Protein AF-A0A535BDJ7-F1 (afdb_monomer_lite)

Sequence (81 aa):
MLPSELLARKQFFFQCGEENTTERDVELLGDDCLLWASDFPHEATRTDLRALVKEFFDRRDLPPAAKNKIARANPKRFYAL

Radius of gyration: 13.26 Å; chains: 1; bounding box: 33×25×30 Å

Structure (mmCIF, N/CA/C/O backbone):
data_AF-A0A535BDJ7-F1
#
_entry.id   AF-A0A535BDJ7-F1
#
loop_
_atom_site.group_PDB
_atom_site.id
_atom_site.type_symbol
_atom_site.label_atom_id
_atom_site.label_alt_id
_atom_site.label_comp_id
_atom_site.label_asym_id
_atom_site.label_entity_id
_atom_site.label_seq_id
_atom_site.pdbx_PDB_ins_code
_atom_site.Cartn_x
_atom_site.Cartn_y
_atom_site.Cartn_z
_atom_site.occupancy
_atom_site.B_iso_or_equiv
_atom_site.auth_seq_id
_atom_site.auth_comp_id
_atom_site.auth_asym_id
_atom_site.auth_atom_id
_atom_site.pdbx_PDB_model_num
ATOM 1 N N . MET A 1 1 ? -20.546 14.784 10.958 1.00 74.44 1 MET A N 1
ATOM 2 C CA . MET A 1 1 ? -19.563 13.689 10.917 1.00 74.44 1 MET A CA 1
ATOM 3 C C . MET A 1 1 ? -18.233 14.295 10.520 1.00 74.44 1 MET A C 1
ATOM 5 O O . MET A 1 1 ? -18.192 14.994 9.513 1.00 74.44 1 MET A O 1
ATOM 9 N N . LEU A 1 2 ? -17.201 14.125 11.336 1.00 88.69 2 LEU A N 1
ATOM 10 C CA . LEU A 1 2 ? -15.865 14.657 11.077 1.00 88.69 2 LEU A CA 1
ATOM 11 C C . LEU A 1 2 ? -15.069 13.675 10.200 1.00 88.69 2 LEU A C 1
ATOM 13 O O . LEU A 1 2 ? -15.250 12.464 10.335 1.00 88.69 2 LEU A O 1
ATOM 17 N N . PRO A 1 3 ? -14.144 14.149 9.346 1.00 79.81 3 PRO A N 1
ATOM 18 C CA . PRO A 1 3 ? -13.251 13.269 8.586 1.00 79.81 3 PRO A CA 1
ATOM 19 C C . PRO A 1 3 ? -12.477 12.271 9.466 1.00 79.81 3 PRO A C 1
ATOM 21 O O . PRO A 1 3 ? -12.275 11.123 9.076 1.00 79.81 3 PRO A O 1
ATOM 24 N N . SER A 1 4 ? -12.119 12.673 10.689 1.00 81.31 4 SER A N 1
ATOM 25 C CA . SER A 1 4 ? -11.476 11.806 11.684 1.00 81.31 4 SER A CA 1
ATOM 26 C C . SER A 1 4 ? -12.357 10.633 12.133 1.00 81.31 4 SER A C 1
ATOM 28 O O . SER A 1 4 ? -11.840 9.555 12.416 1.00 81.31 4 SER A O 1
ATOM 30 N N . GLU A 1 5 ? -13.682 10.793 12.153 1.00 86.25 5 GLU A N 1
ATOM 31 C CA . GLU A 1 5 ? -14.614 9.715 12.509 1.00 86.25 5 GLU A CA 1
ATOM 32 C C . GLU A 1 5 ? -14.708 8.666 11.397 1.00 86.25 5 GLU A C 1
ATOM 34 O O . GLU A 1 5 ? -14.814 7.474 11.675 1.00 86.25 5 GLU A O 1
ATOM 39 N N . LEU A 1 6 ? -14.637 9.090 10.134 1.00 83.12 6 LEU A N 1
ATOM 40 C CA . LEU A 1 6 ? -14.600 8.193 8.976 1.00 83.12 6 LEU A CA 1
ATOM 41 C C . LEU A 1 6 ? -13.285 7.398 8.914 1.00 83.12 6 LEU A C 1
ATOM 43 O O . LEU A 1 6 ? -13.295 6.194 8.647 1.00 83.12 6 LEU A O 1
ATOM 47 N N . LEU A 1 7 ? -12.166 8.064 9.217 1.00 79.12 7 LEU A N 1
ATOM 48 C CA . LEU A 1 7 ? -10.848 7.447 9.388 1.00 79.12 7 LEU A CA 1
ATOM 49 C C . LEU A 1 7 ? -10.871 6.380 10.491 1.00 79.12 7 LEU A C 1
ATOM 51 O O . LEU A 1 7 ? -10.518 5.230 10.240 1.00 79.12 7 LEU A O 1
ATOM 55 N N . ALA A 1 8 ? -11.376 6.727 11.679 1.00 79.00 8 ALA A N 1
ATOM 56 C CA . ALA A 1 8 ? -11.490 5.796 12.805 1.00 79.00 8 ALA A CA 1
ATOM 57 C C . ALA A 1 8 ? -12.385 4.582 12.490 1.00 79.00 8 ALA A C 1
ATOM 59 O O . ALA A 1 8 ? -12.153 3.483 12.991 1.00 79.00 8 ALA A O 1
ATOM 60 N N . ARG A 1 9 ? -13.388 4.756 11.620 1.00 85.69 9 ARG A N 1
ATOM 61 C CA . ARG A 1 9 ? -14.271 3.681 11.139 1.00 85.69 9 ARG A CA 1
ATOM 62 C C . ARG A 1 9 ? -13.666 2.832 10.016 1.00 85.69 9 ARG A C 1
ATOM 64 O O . ARG A 1 9 ? -14.352 1.942 9.518 1.00 85.69 9 ARG A O 1
ATOM 71 N N . LYS A 1 10 ? -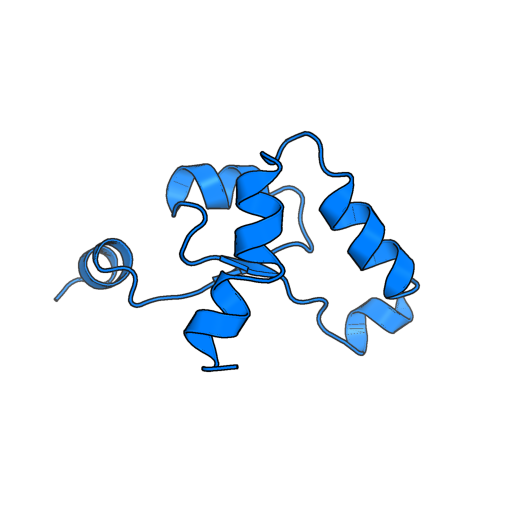12.411 3.076 9.616 1.00 77.75 10 LYS A N 1
ATOM 72 C CA . LYS A 1 10 ? -11.717 2.369 8.522 1.00 77.75 10 LYS A CA 1
ATOM 73 C C . LYS A 1 10 ? -12.487 2.435 7.195 1.00 77.75 10 LYS A C 1
ATOM 75 O O . LYS A 1 10 ? -12.560 1.452 6.461 1.00 77.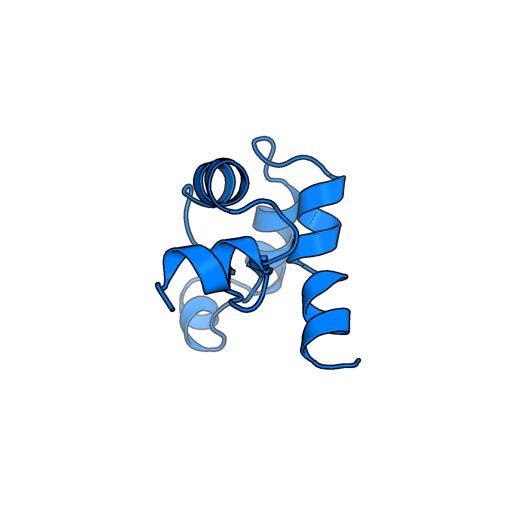75 10 LYS A O 1
ATOM 80 N N . GLN A 1 11 ? -13.091 3.592 6.912 1.00 83.62 11 GLN A N 1
ATOM 81 C CA . GLN A 1 11 ? -13.856 3.844 5.681 1.00 83.62 11 GLN A CA 1
ATOM 82 C C . GLN A 1 11 ? -13.052 4.599 4.614 1.00 83.62 11 GLN A C 1
ATOM 84 O O . GLN A 1 11 ? -13.537 4.776 3.501 1.00 83.62 11 GLN A O 1
ATOM 89 N N . PHE A 1 12 ? -11.831 5.022 4.942 1.00 87.88 12 PHE A N 1
ATOM 90 C CA . PHE A 1 12 ? -10.864 5.552 3.989 1.00 87.88 12 PHE A CA 1
ATOM 91 C C . PHE A 1 12 ? -9.704 4.581 3.827 1.00 87.88 12 PHE A C 1
ATOM 93 O O . PHE A 1 12 ? -9.283 3.955 4.800 1.00 87.88 12 PHE A O 1
ATOM 100 N N . PHE A 1 13 ? -9.206 4.486 2.598 1.00 90.69 13 PHE A N 1
ATOM 101 C CA . PHE A 1 13 ? -8.035 3.702 2.236 1.00 90.69 13 PHE A CA 1
ATOM 102 C C . PHE A 1 13 ? -7.026 4.611 1.545 1.00 90.69 13 PHE A C 1
ATOM 104 O O . PHE A 1 13 ? -7.416 5.514 0.803 1.00 90.69 13 PHE A O 1
ATOM 111 N N . PHE A 1 14 ? -5.746 4.366 1.796 1.00 92.00 14 PHE A N 1
ATOM 112 C CA . PHE A 1 14 ? -4.650 5.205 1.326 1.00 92.00 14 PHE A CA 1
ATOM 113 C C . PHE A 1 14 ? -3.647 4.353 0.565 1.00 92.00 14 PHE A C 1
ATOM 115 O O . PHE A 1 14 ? -3.324 3.238 0.979 1.00 92.00 14 PHE A O 1
ATOM 122 N N . GLN A 1 15 ? -3.167 4.879 -0.555 1.00 92.00 15 GLN A N 1
ATOM 123 C CA . GLN A 1 15 ? -2.058 4.279 -1.277 1.00 92.00 15 GLN A CA 1
ATOM 124 C C . GLN A 1 15 ? -0.742 4.633 -0.570 1.00 92.00 15 GLN A C 1
ATOM 126 O O . GLN A 1 15 ? -0.585 5.746 -0.077 1.00 92.00 15 GLN A O 1
ATOM 131 N N . CYS A 1 16 ? 0.178 3.673 -0.483 1.00 88.81 16 CYS A N 1
ATOM 132 C CA . CYS A 1 16 ? 1.501 3.848 0.117 1.00 88.81 16 CYS A CA 1
ATOM 133 C C . CYS A 1 16 ? 2.556 3.008 -0.620 1.00 88.81 16 CYS A C 1
ATOM 135 O O . CYS A 1 16 ? 2.207 2.096 -1.372 1.00 88.81 16 CYS A O 1
ATOM 137 N N . GLY A 1 17 ? 3.838 3.240 -0.326 1.00 73.31 17 GLY A N 1
ATOM 138 C CA . GLY A 1 17 ? 4.932 2.357 -0.745 1.00 73.31 17 GLY A CA 1
ATOM 139 C C . GLY A 1 17 ? 6.011 2.984 -1.620 1.00 73.31 17 GLY A C 1
ATOM 140 O O . GLY A 1 17 ? 7.037 2.339 -1.807 1.00 73.31 17 GLY A O 1
ATOM 141 N N . GLU A 1 18 ? 5.811 4.208 -2.107 1.00 67.19 18 GLU A N 1
ATOM 142 C CA . GLU A 1 18 ? 6.807 4.936 -2.913 1.00 67.19 18 GLU A CA 1
ATOM 143 C C . GLU A 1 18 ? 7.752 5.806 -2.068 1.00 67.19 18 GLU A C 1
ATOM 145 O O . GLU A 1 18 ? 8.806 6.226 -2.536 1.00 67.19 18 GLU A O 1
ATOM 150 N N . GLU A 1 19 ? 7.427 6.022 -0.790 1.00 62.94 19 GLU A N 1
ATOM 151 C CA . GL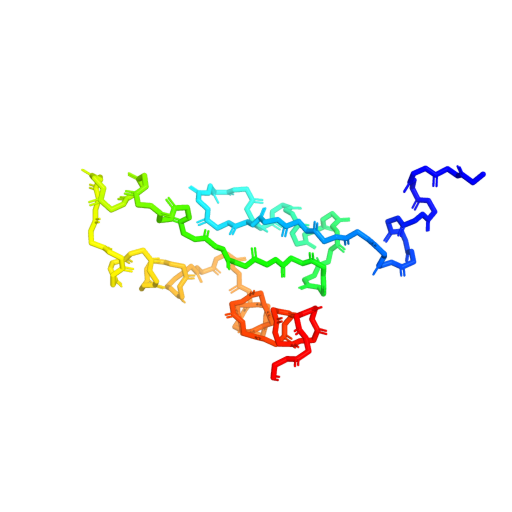U A 1 19 ? 8.198 6.872 0.116 1.00 62.94 19 GLU A CA 1
ATOM 152 C C . GLU A 1 19 ? 8.619 6.147 1.410 1.00 62.94 19 GLU A C 1
ATOM 154 O O . GLU A 1 19 ? 7.978 5.199 1.889 1.00 62.94 19 GLU A O 1
ATOM 159 N N . ASN A 1 20 ? 9.676 6.669 2.049 1.00 71.88 20 ASN A N 1
ATOM 160 C CA . ASN A 1 20 ? 10.134 6.269 3.391 1.00 71.88 20 ASN A CA 1
ATOM 161 C C . ASN A 1 20 ? 9.127 6.623 4.509 1.00 71.88 20 ASN A C 1
ATOM 163 O O . ASN A 1 20 ? 9.434 6.485 5.688 1.00 71.88 20 ASN A O 1
ATOM 167 N N . THR A 1 21 ? 7.923 7.074 4.163 1.00 85.31 21 THR A N 1
ATOM 168 C CA . THR A 1 21 ? 6.865 7.500 5.087 1.00 85.31 21 THR A CA 1
ATOM 169 C C . THR A 1 21 ? 5.945 6.361 5.522 1.00 85.31 21 THR A C 1
ATOM 171 O O . THR A 1 21 ? 5.267 6.500 6.532 1.00 85.31 21 THR A O 1
ATOM 174 N N . THR A 1 22 ? 5.968 5.198 4.856 1.00 89.94 22 THR A N 1
ATOM 175 C CA . THR A 1 22 ? 5.011 4.109 5.159 1.00 89.94 22 THR A CA 1
ATOM 176 C C . THR A 1 22 ? 5.082 3.584 6.596 1.00 89.94 22 THR A C 1
ATOM 178 O O . THR A 1 22 ? 4.056 3.179 7.133 1.00 89.94 22 THR A O 1
ATOM 181 N N . GLU A 1 23 ? 6.247 3.609 7.255 1.00 91.75 23 GLU A N 1
ATOM 182 C CA . GLU A 1 23 ? 6.336 3.304 8.694 1.00 91.75 23 GLU A CA 1
ATOM 183 C C . GLU A 1 23 ? 5.472 4.278 9.505 1.00 91.75 23 GLU A C 1
ATOM 185 O O . GLU A 1 23 ? 4.634 3.862 10.306 1.00 91.75 23 GLU A O 1
ATOM 190 N N . ARG A 1 24 ? 5.588 5.577 9.213 1.00 91.56 24 ARG A N 1
ATOM 191 C CA . ARG A 1 24 ? 4.792 6.622 9.853 1.00 91.56 24 ARG A CA 1
ATOM 192 C C . ARG A 1 24 ? 3.303 6.505 9.526 1.00 91.56 24 ARG A C 1
ATOM 194 O O . ARG A 1 24 ? 2.473 6.744 10.402 1.00 91.56 24 ARG A O 1
ATOM 201 N N . ASP A 1 25 ? 2.956 6.110 8.305 1.00 91.12 25 ASP A N 1
ATOM 202 C CA . ASP A 1 25 ? 1.563 5.860 7.922 1.00 91.12 25 ASP A CA 1
ATOM 203 C C . ASP A 1 25 ? 0.966 4.711 8.741 1.00 91.12 25 ASP A C 1
ATOM 205 O O . ASP A 1 25 ? -0.152 4.825 9.246 1.00 91.12 25 ASP A O 1
ATOM 209 N N . VAL A 1 26 ? 1.726 3.626 8.936 1.00 92.06 26 VAL A N 1
ATOM 210 C CA . VAL A 1 26 ? 1.314 2.497 9.783 1.00 92.06 26 VAL A CA 1
ATOM 211 C C . VAL A 1 26 ? 1.136 2.941 11.236 1.00 92.06 26 VAL A C 1
ATOM 213 O O . VAL A 1 26 ? 0.151 2.549 11.861 1.00 92.06 26 VAL A O 1
ATOM 216 N N . GLU A 1 27 ? 2.027 3.779 11.772 1.00 91.25 27 GLU A N 1
ATOM 217 C CA . GLU A 1 27 ? 1.890 4.329 13.129 1.00 91.25 27 GLU A CA 1
ATOM 218 C C . GLU A 1 27 ? 0.628 5.187 13.304 1.00 91.25 27 GLU A C 1
ATOM 220 O O . GLU A 1 27 ? -0.018 5.129 14.351 1.00 91.25 27 GLU A O 1
ATOM 225 N N . LEU A 1 28 ? 0.285 6.005 12.305 1.00 88.88 28 LEU A N 1
ATOM 226 C CA . LEU A 1 28 ? -0.814 6.969 12.395 1.00 88.88 28 LEU A CA 1
ATOM 227 C C . LEU A 1 28 ? -2.182 6.363 12.071 1.00 88.88 28 LEU A C 1
ATOM 229 O O . LEU A 1 28 ? -3.179 6.723 12.698 1.00 88.88 28 LEU A O 1
ATOM 233 N N . LEU A 1 29 ? -2.241 5.486 11.071 1.00 89.19 29 LEU A N 1
ATOM 234 C CA . LEU A 1 29 ? -3.489 5.000 10.477 1.00 89.19 29 LEU A CA 1
ATOM 235 C C . LEU A 1 29 ? -3.753 3.521 10.787 1.00 89.19 29 LEU A C 1
ATOM 237 O O . LEU A 1 29 ? -4.898 3.065 10.715 1.00 89.19 29 LEU A O 1
ATOM 241 N N . GLY A 1 30 ? -2.710 2.775 11.153 1.00 91.06 30 GLY A N 1
ATOM 242 C CA . GLY A 1 30 ? -2.723 1.319 11.177 1.00 91.06 30 GLY A CA 1
ATOM 243 C C . GLY A 1 30 ? -2.539 0.713 9.783 1.00 91.06 30 GLY A C 1
ATOM 244 O O . GLY A 1 30 ? -2.677 1.366 8.753 1.00 91.06 30 GLY A O 1
ATOM 245 N N . ASP A 1 31 ? -2.245 -0.584 9.741 1.00 94.12 31 ASP A N 1
ATOM 246 C CA . ASP A 1 31 ? -1.934 -1.299 8.500 1.00 94.12 31 ASP A CA 1
ATOM 247 C C . ASP A 1 31 ? -3.171 -1.791 7.728 1.00 94.12 31 ASP A C 1
ATOM 249 O O . ASP A 1 31 ? -3.027 -2.272 6.610 1.00 94.12 31 ASP A O 1
ATOM 253 N N . ASP A 1 32 ? -4.385 -1.689 8.280 1.00 93.25 32 ASP A N 1
ATOM 254 C CA . ASP A 1 32 ? -5.612 -2.263 7.694 1.00 93.25 32 ASP A CA 1
ATOM 255 C C . ASP A 1 32 ? -6.239 -1.419 6.565 1.00 93.25 32 ASP A C 1
ATOM 257 O O . ASP A 1 32 ? -7.095 -1.915 5.822 1.00 93.25 32 ASP A O 1
ATOM 261 N N . CYS A 1 33 ? -5.872 -0.140 6.468 1.00 92.06 33 CYS A N 1
ATOM 262 C CA . CYS A 1 33 ? -6.401 0.812 5.483 1.00 92.06 33 CYS A CA 1
ATOM 263 C C . CYS A 1 33 ? -5.369 1.229 4.425 1.00 92.06 33 CYS A C 1
ATOM 265 O O . CYS A 1 33 ? -5.672 2.044 3.558 1.00 92.06 33 CYS A O 1
ATOM 267 N N . LEU A 1 34 ? -4.167 0.659 4.469 1.00 94.50 34 LEU A N 1
ATOM 268 C CA . LEU A 1 34 ? -3.098 0.956 3.525 1.00 94.50 34 LEU A CA 1
ATOM 269 C C . LEU A 1 34 ? -3.097 -0.044 2.363 1.00 94.50 34 LEU A C 1
ATOM 271 O O . LEU A 1 34 ? -3.331 -1.243 2.557 1.00 94.50 34 LEU A O 1
ATOM 275 N N . LEU A 1 35 ? -2.823 0.455 1.160 1.00 95.25 35 LEU A N 1
ATOM 276 C CA . LEU A 1 35 ? -2.776 -0.295 -0.093 1.00 95.25 35 LEU A CA 1
ATOM 277 C C . LEU A 1 35 ? -1.449 -0.001 -0.801 1.00 95.25 35 LEU A C 1
ATOM 279 O O . LEU A 1 35 ? -1.140 1.155 -1.075 1.00 95.25 35 LEU A O 1
ATOM 283 N N . TRP A 1 36 ? -0.669 -1.029 -1.134 1.00 94.38 36 TRP A N 1
ATOM 284 C CA . TRP A 1 36 ? 0.510 -0.823 -1.978 1.00 94.38 36 TRP A CA 1
ATOM 285 C C . TRP A 1 36 ? 0.095 -0.702 -3.445 1.00 94.38 36 TRP A C 1
ATOM 287 O O . TRP A 1 36 ? -0.640 -1.554 -3.951 1.00 94.38 36 TRP A O 1
ATOM 297 N N . ALA A 1 37 ? 0.584 0.325 -4.132 1.00 91.38 37 ALA A N 1
ATOM 298 C CA . ALA A 1 37 ? 0.465 0.461 -5.579 1.00 91.38 37 ALA A CA 1
ATOM 299 C C . ALA A 1 37 ? 1.729 1.113 -6.138 1.00 91.38 37 ALA A C 1
ATOM 301 O O . ALA A 1 37 ? 2.345 1.927 -5.456 1.00 91.38 37 ALA A O 1
ATOM 302 N N . SER A 1 38 ? 2.079 0.750 -7.371 1.00 88.06 38 SER A N 1
ATOM 303 C CA . SER A 1 38 ? 3.348 1.106 -8.015 1.00 88.06 38 SER A CA 1
ATOM 304 C C . SER A 1 38 ? 3.271 2.291 -8.982 1.00 88.06 38 SER A C 1
ATOM 306 O O . SER A 1 38 ? 4.177 2.427 -9.792 1.00 88.06 38 SER A O 1
ATOM 308 N N . ASP A 1 39 ? 2.116 2.955 -9.079 1.00 88.44 39 ASP A N 1
ATOM 309 C CA . ASP A 1 39 ? 1.823 3.988 -10.088 1.00 88.44 39 ASP A CA 1
ATOM 310 C C . ASP A 1 39 ? 2.297 3.645 -11.523 1.00 88.44 39 ASP A C 1
ATOM 312 O O . ASP A 1 39 ? 2.921 4.431 -12.237 1.00 88.44 39 ASP A O 1
ATOM 316 N N . PHE A 1 40 ? 2.041 2.410 -11.974 1.00 85.94 40 PHE A N 1
ATOM 317 C CA . PHE A 1 40 ? 2.381 2.018 -13.343 1.00 85.94 40 PHE A CA 1
ATOM 318 C C . PHE A 1 40 ? 1.501 2.783 -14.352 1.00 85.94 40 PHE A C 1
ATOM 320 O O . PHE A 1 40 ? 0.278 2.784 -14.187 1.00 85.94 40 PHE A O 1
ATOM 327 N N . PRO A 1 41 ? 2.062 3.352 -15.440 1.00 89.75 41 PRO A N 1
ATOM 328 C CA . PRO A 1 41 ? 3.423 3.158 -15.953 1.00 89.75 41 PRO A CA 1
ATOM 329 C C . PRO A 1 41 ? 4.461 4.205 -15.527 1.00 89.75 41 PRO A C 1
ATOM 331 O O . PRO A 1 41 ? 5.598 4.113 -15.987 1.00 89.75 41 PRO A O 1
ATOM 334 N N . HIS A 1 42 ? 4.114 5.185 -14.691 1.00 85.81 42 HIS A N 1
ATOM 335 C CA . HIS A 1 42 ? 5.007 6.295 -14.346 1.00 85.81 42 HIS A CA 1
ATOM 336 C C . HIS A 1 42 ? 6.316 5.800 -13.723 1.00 85.81 42 HIS A C 1
ATOM 338 O O . HIS A 1 42 ? 7.390 6.080 -14.258 1.00 85.81 42 HIS A O 1
ATOM 344 N N . GLU A 1 43 ? 6.253 4.964 -12.688 1.00 81.56 43 GLU A N 1
ATOM 345 C CA . GLU A 1 43 ? 7.463 4.444 -12.033 1.00 81.56 43 GLU A CA 1
ATOM 346 C C . GLU A 1 43 ? 8.234 3.425 -12.887 1.00 81.56 43 GLU A C 1
ATOM 348 O O . GLU A 1 43 ? 9.452 3.294 -12.758 1.00 81.56 43 GLU A O 1
ATOM 353 N N . ALA A 1 44 ? 7.575 2.777 -13.856 1.00 76.75 44 ALA A N 1
ATOM 354 C CA . ALA A 1 44 ? 8.255 1.896 -14.811 1.00 76.75 44 ALA A CA 1
ATOM 355 C C . ALA A 1 44 ? 9.201 2.645 -15.765 1.00 76.75 44 ALA A C 1
ATOM 357 O O . ALA A 1 44 ? 10.030 2.025 -16.430 1.00 76.75 44 ALA A O 1
ATOM 358 N N . THR A 1 45 ? 9.107 3.977 -15.829 1.00 78.44 45 THR A N 1
ATOM 359 C CA . THR A 1 45 ? 10.100 4.806 -16.526 1.00 78.44 45 THR A CA 1
ATOM 360 C C . THR A 1 45 ? 11.378 5.019 -15.707 1.00 78.44 45 THR A C 1
ATOM 362 O O . THR A 1 45 ? 12.405 5.392 -16.273 1.00 78.44 45 THR A O 1
ATOM 365 N N . ARG A 1 46 ? 11.334 4.773 -14.389 1.00 79.75 46 ARG A N 1
ATOM 366 C CA . ARG A 1 46 ? 12.426 5.034 -13.438 1.00 79.75 46 ARG A CA 1
ATOM 367 C C . ARG A 1 46 ? 13.134 3.756 -13.001 1.00 79.75 46 ARG A C 1
ATOM 369 O O . ARG A 1 46 ? 14.341 3.786 -12.776 1.00 79.75 46 ARG A O 1
ATOM 376 N N . THR A 1 47 ? 12.409 2.644 -12.893 1.00 82.75 47 THR A N 1
ATOM 377 C CA . THR A 1 47 ? 12.955 1.338 -12.495 1.00 82.75 47 THR A CA 1
ATOM 378 C C . THR A 1 47 ? 12.082 0.176 -12.995 1.00 82.75 47 THR A C 1
ATOM 380 O O . THR A 1 47 ? 10.983 0.373 -13.508 1.00 82.75 47 THR A O 1
ATOM 383 N N . ASP A 1 48 ? 12.564 -1.059 -12.850 1.00 89.31 48 ASP A N 1
ATOM 384 C CA . ASP A 1 48 ? 11.783 -2.270 -13.129 1.00 89.31 48 ASP A CA 1
ATOM 385 C C . ASP A 1 48 ? 10.729 -2.490 -12.025 1.00 89.31 48 ASP A C 1
ATOM 387 O O . ASP A 1 48 ? 11.048 -2.482 -10.834 1.00 89.31 48 ASP A O 1
ATOM 391 N N . LEU A 1 49 ? 9.476 -2.768 -12.404 1.00 88.44 49 LEU A N 1
ATOM 392 C CA . LEU A 1 49 ? 8.398 -3.116 -11.467 1.00 88.44 49 LEU A CA 1
ATOM 393 C C . LEU A 1 49 ? 8.771 -4.257 -10.508 1.00 88.44 49 LEU A C 1
ATOM 395 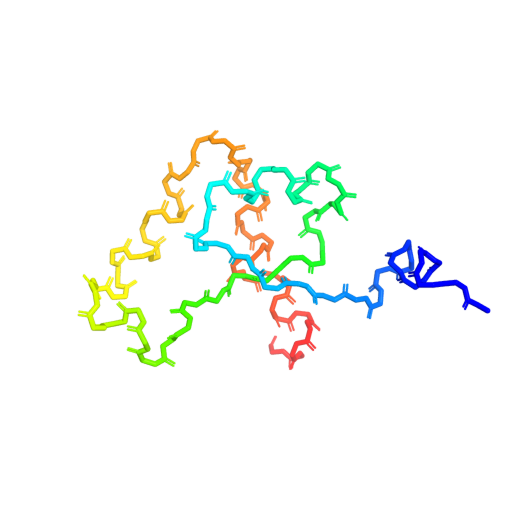O O . LEU A 1 49 ? 8.375 -4.252 -9.342 1.00 88.44 49 LEU A O 1
ATOM 399 N N . ARG A 1 50 ? 9.539 -5.249 -10.974 1.00 90.75 50 ARG A N 1
ATOM 400 C CA . ARG A 1 50 ? 10.032 -6.343 -10.129 1.00 90.75 50 ARG A CA 1
ATOM 401 C C . ARG A 1 50 ? 10.943 -5.821 -9.021 1.00 90.75 50 ARG A C 1
ATOM 403 O O . ARG A 1 50 ? 10.896 -6.363 -7.915 1.00 90.75 50 ARG A O 1
ATOM 410 N N . ALA A 1 51 ? 11.762 -4.812 -9.313 1.00 90.31 51 ALA A N 1
ATOM 411 C CA . ALA A 1 51 ? 12.628 -4.185 -8.324 1.00 90.31 51 ALA A CA 1
ATOM 412 C C . ALA A 1 51 ? 11.793 -3.448 -7.269 1.00 90.31 51 ALA A C 1
ATOM 414 O O . ALA A 1 51 ? 11.989 -3.717 -6.090 1.00 90.31 51 ALA A O 1
ATOM 415 N N . LEU A 1 52 ? 10.785 -2.665 -7.672 1.00 88.94 52 LEU A N 1
ATOM 416 C CA . LEU A 1 52 ? 9.885 -1.961 -6.738 1.00 88.94 52 LEU A CA 1
ATOM 417 C C . LEU A 1 52 ? 9.176 -2.913 -5.773 1.00 88.94 52 LEU A C 1
ATOM 419 O O . LEU A 1 52 ? 9.139 -2.687 -4.563 1.00 88.94 52 LEU A O 1
ATOM 423 N N . VAL A 1 53 ? 8.640 -4.021 -6.296 1.00 90.88 53 VAL A N 1
ATOM 424 C CA . VAL A 1 53 ? 8.007 -5.049 -5.459 1.00 90.88 53 VAL A CA 1
ATOM 425 C C . VAL A 1 53 ? 9.018 -5.614 -4.461 1.00 90.88 53 VAL A C 1
ATOM 427 O O . VAL A 1 53 ? 8.714 -5.741 -3.275 1.00 90.88 53 VAL A O 1
ATOM 430 N N . LYS A 1 54 ? 10.228 -5.951 -4.923 1.00 92.19 54 LYS A N 1
ATOM 431 C CA . LYS A 1 54 ? 11.282 -6.493 -4.059 1.00 92.19 54 LYS A CA 1
ATOM 432 C C . LYS A 1 54 ? 11.680 -5.496 -2.967 1.00 92.19 54 LYS A C 1
ATOM 434 O O . LYS A 1 54 ? 11.767 -5.889 -1.808 1.00 92.19 54 LYS A O 1
ATOM 439 N N . GLU A 1 55 ? 11.876 -4.230 -3.319 1.00 90.62 55 GLU A N 1
ATOM 440 C CA . GLU A 1 55 ? 12.229 -3.155 -2.388 1.00 90.62 55 GLU A CA 1
ATOM 441 C C . GLU A 1 55 ? 11.184 -3.003 -1.281 1.00 90.62 55 GLU A C 1
ATOM 443 O O . GLU A 1 55 ? 11.542 -2.997 -0.102 1.00 90.62 55 GLU A O 1
ATOM 448 N N . PHE A 1 56 ? 9.893 -2.994 -1.629 1.00 91.94 56 PHE A N 1
ATOM 449 C CA . PHE A 1 56 ? 8.822 -2.941 -0.636 1.00 91.94 56 PHE A CA 1
ATOM 450 C C . PHE A 1 56 ? 8.871 -4.127 0.340 1.00 91.94 56 PHE A C 1
ATOM 452 O O . PHE A 1 56 ? 8.746 -3.946 1.554 1.00 91.94 56 PHE A O 1
ATOM 459 N N . PHE A 1 57 ? 9.077 -5.351 -0.159 1.00 92.81 57 PHE A N 1
ATOM 460 C CA . PHE A 1 57 ? 9.131 -6.535 0.703 1.00 92.81 57 PHE A CA 1
ATOM 461 C C . PHE A 1 57 ? 10.410 -6.627 1.549 1.00 92.81 57 PHE A C 1
ATOM 463 O O . PHE A 1 57 ? 10.365 -7.214 2.637 1.00 92.81 57 PHE A O 1
ATOM 470 N N . ASP A 1 58 ? 11.508 -6.010 1.117 1.00 93.12 58 ASP A N 1
ATOM 471 C CA . ASP A 1 58 ? 12.786 -5.989 1.838 1.00 93.12 58 ASP A CA 1
ATOM 472 C C . ASP A 1 58 ? 12.864 -4.919 2.939 1.00 93.12 58 ASP A C 1
ATOM 474 O O . ASP A 1 58 ? 13.778 -4.964 3.770 1.00 93.12 58 ASP A O 1
ATOM 478 N N . ARG A 1 59 ? 11.891 -3.999 3.002 1.00 91.31 59 ARG A N 1
ATOM 479 C CA . ARG A 1 59 ? 11.764 -3.002 4.077 1.00 91.31 59 ARG A CA 1
ATOM 480 C C . ARG A 1 59 ? 11.836 -3.646 5.461 1.00 91.31 59 ARG A C 1
ATOM 482 O O . ARG A 1 59 ? 11.104 -4.601 5.756 1.00 91.31 59 ARG A O 1
ATOM 489 N N . ARG A 1 60 ? 12.735 -3.130 6.305 1.00 92.75 60 ARG A N 1
ATOM 490 C CA . ARG A 1 60 ? 13.001 -3.627 7.673 1.00 92.75 60 ARG A CA 1
ATOM 491 C C . ARG A 1 60 ? 12.265 -2.838 8.751 1.00 92.75 60 ARG A C 1
ATOM 493 O O . ARG A 1 60 ? 12.090 -3.345 9.850 1.00 92.75 60 ARG A O 1
ATOM 500 N N . ASP A 1 61 ? 11.840 -1.636 8.405 1.00 92.50 61 ASP A N 1
ATOM 501 C CA . ASP A 1 61 ? 11.009 -0.725 9.188 1.00 92.50 61 ASP A CA 1
ATOM 502 C C . ASP A 1 61 ? 9.540 -1.181 9.259 1.00 92.50 61 ASP A C 1
ATOM 504 O O . ASP A 1 61 ? 8.795 -0.771 10.140 1.00 92.50 61 ASP A O 1
ATOM 508 N N . LEU A 1 62 ? 9.116 -2.097 8.378 1.00 93.06 62 LEU A N 1
ATOM 509 C CA . LEU A 1 62 ? 7.758 -2.641 8.379 1.00 93.06 62 LEU A CA 1
ATOM 510 C C . LEU A 1 62 ? 7.705 -4.097 8.875 1.00 93.06 62 LEU A C 1
ATOM 512 O O . LEU A 1 62 ? 8.414 -4.964 8.342 1.00 93.06 62 LEU A O 1
ATOM 516 N N . PRO A 1 63 ? 6.789 -4.432 9.807 1.00 93.31 63 PRO A N 1
ATOM 517 C CA . PRO A 1 63 ? 6.542 -5.814 10.202 1.00 93.31 63 PRO A CA 1
ATOM 518 C C . PRO A 1 63 ? 6.129 -6.696 9.007 1.00 93.31 63 PRO A C 1
ATOM 520 O O . PRO A 1 63 ? 5.342 -6.262 8.160 1.00 93.31 63 PRO A O 1
ATOM 523 N N . PRO A 1 64 ? 6.555 -7.976 8.940 1.00 95.00 64 PRO A N 1
ATOM 524 C CA . PRO A 1 64 ? 6.157 -8.887 7.860 1.00 95.00 64 PRO A CA 1
ATOM 525 C C . PRO A 1 64 ? 4.638 -9.049 7.692 1.00 95.00 64 PRO A C 1
ATOM 527 O O . PRO A 1 64 ? 4.148 -9.214 6.574 1.00 95.00 64 PRO A O 1
ATOM 530 N N . ALA A 1 65 ? 3.883 -8.990 8.794 1.00 96.06 65 ALA A N 1
ATOM 531 C CA . ALA A 1 65 ? 2.424 -9.050 8.761 1.00 96.06 65 ALA A CA 1
ATOM 532 C C . ALA A 1 65 ? 1.818 -7.823 8.058 1.00 96.06 65 ALA A C 1
ATOM 534 O O . ALA A 1 65 ? 0.967 -7.990 7.186 1.00 96.06 65 ALA A O 1
ATOM 535 N N . ALA A 1 66 ? 2.316 -6.620 8.365 1.00 95.62 66 ALA A N 1
ATOM 536 C CA . ALA A 1 66 ? 1.868 -5.380 7.738 1.00 95.62 66 ALA A CA 1
ATOM 537 C C . ALA A 1 66 ? 2.143 -5.402 6.227 1.00 95.62 66 ALA A C 1
ATOM 539 O O . ALA A 1 66 ? 1.225 -5.199 5.437 1.00 95.62 66 ALA A O 1
ATOM 540 N N . LYS A 1 67 ? 3.358 -5.786 5.803 1.00 95.44 67 LYS A N 1
ATOM 541 C CA . LYS A 1 67 ? 3.707 -5.910 4.372 1.00 95.44 67 LYS A CA 1
ATOM 542 C C . LYS A 1 67 ? 2.731 -6.813 3.607 1.00 95.44 67 LYS A C 1
ATOM 544 O O . LYS A 1 67 ? 2.273 -6.455 2.525 1.00 95.44 67 LYS A O 1
ATOM 549 N N . ASN A 1 68 ? 2.347 -7.950 4.193 1.00 96.81 68 ASN A N 1
ATOM 550 C CA . ASN A 1 68 ? 1.360 -8.855 3.595 1.00 96.81 68 ASN A CA 1
ATOM 551 C C . ASN A 1 68 ? -0.055 -8.265 3.534 1.00 96.81 68 ASN A C 1
ATOM 553 O O . ASN A 1 68 ? -0.772 -8.500 2.556 1.00 96.81 68 ASN A O 1
ATOM 557 N N . LYS A 1 69 ? -0.487 -7.514 4.553 1.00 96.62 69 LYS A N 1
ATOM 558 C CA . LYS A 1 69 ? -1.790 -6.846 4.498 1.00 96.62 69 LYS A CA 1
ATOM 559 C C . LYS A 1 69 ? -1.818 -5.797 3.396 1.00 96.62 69 LYS A C 1
ATOM 561 O O . LYS A 1 69 ? -2.670 -5.872 2.513 1.00 96.62 69 LYS A O 1
ATOM 566 N N . ILE A 1 70 ? -0.840 -4.900 3.410 1.00 95.81 70 ILE A N 1
ATOM 567 C CA . ILE A 1 70 ? -0.757 -3.734 2.531 1.00 95.81 70 ILE A CA 1
ATOM 568 C C . ILE A 1 70 ? -0.655 -4.150 1.057 1.00 95.81 70 ILE A C 1
ATOM 570 O O . ILE A 1 70 ? -1.394 -3.637 0.219 1.00 95.81 70 ILE A O 1
ATOM 574 N N . ALA A 1 71 ? 0.207 -5.120 0.732 1.00 95.38 71 ALA A N 1
ATOM 575 C CA . ALA A 1 71 ? 0.423 -5.548 -0.652 1.00 95.38 71 ALA A CA 1
ATOM 576 C C . ALA A 1 71 ? -0.586 -6.589 -1.165 1.00 95.38 71 ALA A C 1
ATOM 578 O O . ALA A 1 71 ? -0.618 -6.863 -2.364 1.00 95.38 71 ALA A O 1
ATOM 579 N N . ARG A 1 72 ? -1.388 -7.220 -0.292 1.00 95.69 72 ARG A N 1
ATOM 580 C CA . ARG A 1 72 ? -2.252 -8.339 -0.708 1.00 95.69 72 ARG A CA 1
ATOM 581 C C . ARG A 1 72 ? -3.608 -8.398 -0.020 1.00 95.69 72 ARG A C 1
ATOM 583 O O . ARG A 1 72 ? -4.621 -8.428 -0.718 1.00 95.69 72 ARG A O 1
ATOM 590 N N . ALA A 1 73 ? -3.662 -8.493 1.308 1.00 96.81 73 ALA A N 1
ATOM 591 C CA . ALA A 1 73 ? -4.933 -8.761 1.992 1.00 96.81 73 ALA A CA 1
ATOM 592 C C . ALA A 1 73 ? -5.913 -7.580 1.895 1.00 96.81 73 ALA A C 1
ATOM 594 O O . ALA A 1 73 ? -7.097 -7.786 1.620 1.00 96.81 73 ALA A O 1
ATOM 595 N N . ASN A 1 74 ? -5.423 -6.350 2.061 1.00 95.38 74 ASN A N 1
ATOM 596 C CA . ASN A 1 74 ? -6.249 -5.151 1.993 1.00 95.38 74 ASN A CA 1
ATOM 597 C C . ASN A 1 74 ? -6.753 -4.881 0.573 1.00 95.38 74 ASN A C 1
ATOM 599 O O . ASN A 1 74 ? -7.965 -4.716 0.446 1.00 95.38 74 ASN A O 1
ATOM 603 N N . PRO A 1 75 ? -5.921 -4.924 -0.495 1.00 94.88 75 PRO A N 1
ATOM 604 C CA . PRO A 1 75 ? -6.428 -4.805 -1.862 1.00 94.88 75 PRO A CA 1
ATOM 605 C C . PRO A 1 75 ? -7.503 -5.843 -2.194 1.00 94.88 75 PRO A C 1
ATOM 607 O O . PRO A 1 75 ? -8.537 -5.485 -2.749 1.00 94.8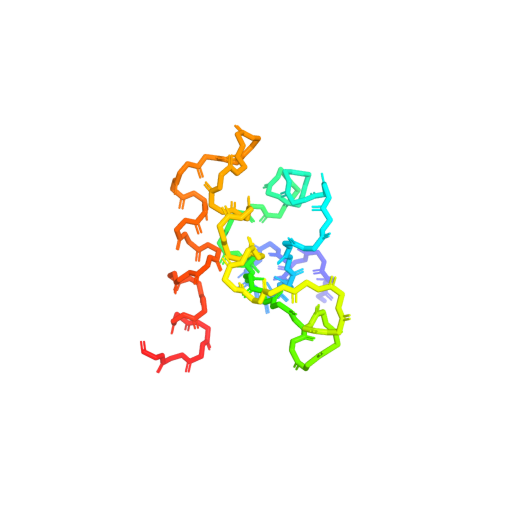8 75 PRO A O 1
ATOM 610 N N . LYS A 1 76 ? -7.319 -7.111 -1.792 1.00 95.75 76 LYS A N 1
ATOM 611 C CA . LYS A 1 76 ? -8.334 -8.163 -1.989 1.00 95.75 76 LYS A CA 1
ATOM 612 C C . LYS A 1 76 ? -9.657 -7.830 -1.313 1.00 95.75 76 LYS A C 1
ATOM 614 O O . LYS A 1 76 ? -10.710 -7.951 -1.927 1.00 95.75 76 LYS A O 1
ATOM 619 N N . ARG A 1 77 ? -9.602 -7.381 -0.058 1.00 93.25 77 ARG A N 1
ATOM 620 C CA . ARG A 1 77 ? -10.792 -6.970 0.693 1.00 93.25 77 ARG A CA 1
ATOM 621 C C . ARG A 1 77 ? -11.460 -5.738 0.078 1.00 93.25 77 ARG A C 1
ATOM 623 O O . ARG A 1 77 ? -12.679 -5.707 -0.008 1.00 93.25 77 ARG A O 1
ATOM 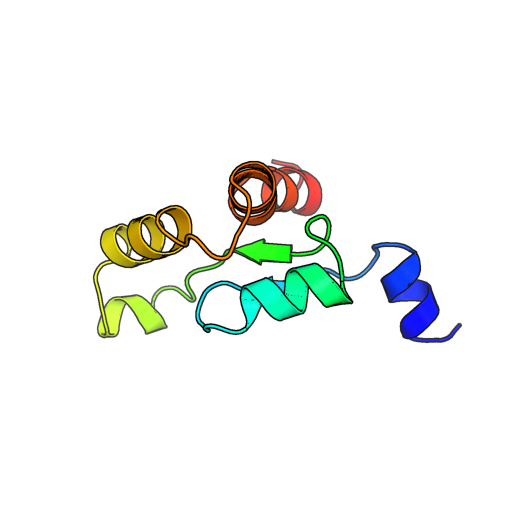630 N N . PHE A 1 78 ? -10.673 -4.741 -0.324 1.00 93.00 78 PHE A N 1
ATOM 631 C CA . PHE A 1 78 ? -11.160 -3.464 -0.847 1.00 93.00 78 PHE A CA 1
ATOM 632 C C . PHE A 1 78 ? -11.822 -3.614 -2.221 1.00 93.00 78 PHE A C 1
ATOM 634 O O . PHE A 1 78 ? -12.927 -3.123 -2.426 1.00 93.00 78 PHE A O 1
ATOM 641 N N . TYR A 1 79 ? -11.174 -4.336 -3.138 1.00 93.44 79 TYR A N 1
ATOM 642 C CA . TYR A 1 79 ? -11.660 -4.553 -4.503 1.00 93.44 79 TYR A CA 1
ATOM 643 C C . TYR A 1 79 ? -12.541 -5.805 -4.659 1.00 93.44 79 TYR A C 1
ATOM 645 O O . TYR A 1 79 ? -12.970 -6.096 -5.771 1.00 93.44 79 TYR A O 1
ATOM 653 N N . ALA A 1 80 ? -12.810 -6.538 -3.571 1.00 94.31 80 ALA A N 1
ATOM 654 C CA . ALA A 1 80 ? -13.567 -7.795 -3.565 1.00 94.31 80 ALA A CA 1
ATOM 655 C C . ALA A 1 80 ? -13.023 -8.857 -4.556 1.00 94.31 80 ALA A C 1
ATOM 657 O O . ALA A 1 80 ? -13.771 -9.398 -5.371 1.00 94.31 80 ALA A O 1
ATOM 658 N N . LEU A 1 81 ? -11.713 -9.141 -4.468 1.00 92.31 81 LEU A N 1
ATOM 659 C CA . LEU A 1 81 ? -10.953 -10.066 -5.337 1.00 92.31 81 LEU A CA 1
ATOM 660 C C . LEU A 1 81 ? -10.688 -11.449 -4.725 1.00 92.31 81 LEU A C 1
ATOM 662 O O . LEU A 1 81 ? -10.454 -11.545 -3.496 1.00 92.31 81 LEU A O 1
#

Secondary structure (DSSP, 8-state):
--HHHHHHTT---EEE-SSTTHHHHHHHH-TTSEEE---TTTGGGTS-HHHHHHHHHH-SSS-HHHHHIIIIIHHHHHHT-

Foldseek 3Di:
DDPVVCLVVLVAAEEDQPDPCVLVVCVPRNLQRAAYDDPPPVCVVVDPPVVSLVVLCPDPSDDNVSSCNRHPVNVCVVVVD

pLDDT: mean 88.81, std 7.0, range [62.94, 96.81]